Protein AF-A0A849FII2-F1 (afdb_monomer_lite)

pLDDT: mean 96.06, std 3.49, range [80.44, 98.38]

Foldseek 3Di:
DDDPVVVVVVVVVVVVVVCCVPAPVHDVVCVVPPDPPDDDDDDDDD

Radius of gyration: 15.79 Å; chains: 1; bounding box: 32×24×37 Å

Structure (mmCIF, N/CA/C/O backbone):
data_AF-A0A849FII2-F1
#
_entry.id   AF-A0A849FII2-F1
#
loop_
_atom_site.group_PDB
_atom_site.id
_atom_site.type_symbol
_atom_site.label_atom_id
_atom_site.label_alt_id
_atom_site.label_comp_id
_atom_site.label_asym_id
_atom_site.label_entity_id
_atom_site.label_seq_id
_atom_site.pdbx_PDB_ins_code
_atom_site.Cartn_x
_atom_site.Cartn_y
_atom_site.Cartn_z
_atom_site.occupancy
_atom_site.B_iso_or_equiv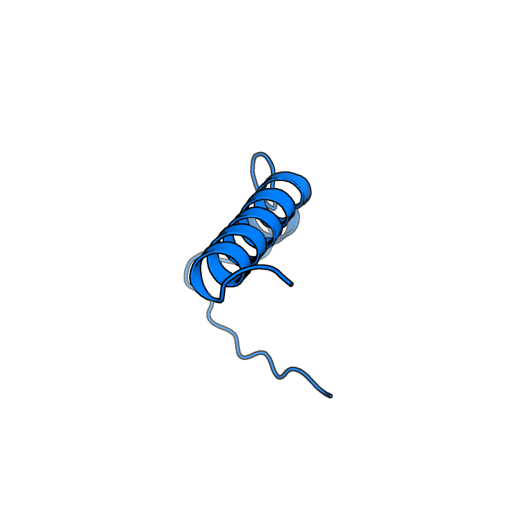
_atom_site.auth_seq_id
_atom_site.auth_comp_id
_atom_site.auth_asym_id
_atom_site.auth_atom_id
_atom_site.pdbx_PDB_model_num
ATOM 1 N N . MET A 1 1 ? -14.732 6.925 24.270 1.00 80.44 1 MET A N 1
ATOM 2 C CA . MET A 1 1 ? -14.231 5.749 23.529 1.00 80.44 1 MET A CA 1
ATOM 3 C C . MET A 1 1 ? -15.045 5.685 22.247 1.00 80.44 1 MET A C 1
ATOM 5 O O . MET A 1 1 ? -16.257 5.836 22.345 1.00 80.44 1 MET A O 1
ATOM 9 N N . ILE A 1 2 ? -14.402 5.627 21.082 1.00 92.81 2 ILE A N 1
ATOM 10 C CA . ILE A 1 2 ? -15.100 5.582 19.784 1.00 92.81 2 ILE A CA 1
ATOM 11 C C . ILE A 1 2 ? -15.710 4.196 19.547 1.00 92.81 2 ILE A C 1
ATOM 13 O O . ILE A 1 2 ? -15.332 3.238 20.223 1.00 92.81 2 ILE A O 1
ATOM 17 N N . THR A 1 3 ? -16.664 4.090 18.621 1.00 97.69 3 THR A N 1
ATOM 18 C CA . THR A 1 3 ? -17.246 2.791 18.246 1.00 97.69 3 THR A CA 1
ATOM 19 C C . THR A 1 3 ? -16.252 1.963 17.432 1.00 97.69 3 THR A C 1
ATOM 21 O O . THR A 1 3 ? -15.337 2.511 16.822 1.00 97.69 3 THR A O 1
ATOM 24 N N . GLU A 1 4 ? -16.444 0.645 17.369 1.00 97.19 4 GLU A N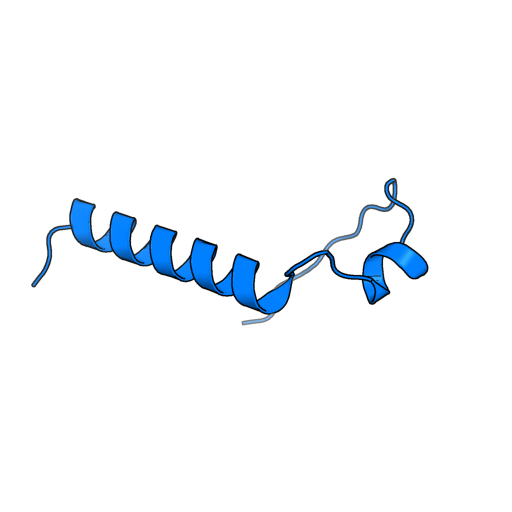 1
ATOM 25 C CA . GLU A 1 4 ? -15.625 -0.234 16.517 1.00 97.19 4 GLU A CA 1
ATOM 26 C C . GLU A 1 4 ? -15.676 0.187 15.041 1.00 97.19 4 GLU A C 1
ATOM 28 O O . GLU A 1 4 ? -14.655 0.200 14.359 1.00 97.19 4 GLU A O 1
ATOM 33 N N . VAL A 1 5 ? -16.852 0.616 14.570 1.00 97.69 5 VAL A N 1
ATOM 34 C CA . VAL A 1 5 ? -17.039 1.124 13.203 1.00 97.69 5 VAL A CA 1
ATOM 35 C C . VAL A 1 5 ? -16.201 2.379 12.968 1.00 97.69 5 VAL A C 1
ATOM 37 O O . VAL A 1 5 ? -15.509 2.467 11.959 1.00 97.69 5 VAL A O 1
ATOM 40 N N . GLN A 1 6 ? -16.225 3.329 13.907 1.00 97.50 6 GLN A N 1
ATOM 41 C CA . GLN A 1 6 ? -15.403 4.537 13.816 1.00 97.50 6 GLN A CA 1
ATOM 42 C C . GLN A 1 6 ? -13.912 4.207 13.891 1.00 97.50 6 GLN A C 1
ATOM 44 O O . GLN A 1 6 ? -13.132 4.760 13.130 1.00 97.50 6 GLN A O 1
ATOM 49 N N . PHE A 1 7 ? -13.508 3.284 14.763 1.00 98.12 7 PHE A N 1
ATOM 50 C CA . PHE A 1 7 ? -12.113 2.862 14.862 1.00 98.12 7 PHE A CA 1
ATOM 51 C C . PHE A 1 7 ? -11.602 2.284 13.540 1.00 98.12 7 PHE A C 1
ATOM 53 O O . PHE A 1 7 ? -10.521 2.658 13.091 1.00 98.12 7 PHE A O 1
ATOM 60 N N . GLN A 1 8 ? -12.389 1.422 12.893 1.00 98.25 8 GLN A N 1
ATOM 61 C CA . GLN A 1 8 ? -12.005 0.850 11.608 1.00 98.25 8 GLN A CA 1
ATOM 62 C C . GLN A 1 8 ? -11.905 1.922 10.515 1.00 98.25 8 GLN A C 1
ATOM 64 O O . GLN A 1 8 ? -10.954 1.915 9.741 1.00 98.25 8 GLN A O 1
ATOM 69 N N . GLN A 1 9 ? -12.837 2.880 10.494 1.00 98.19 9 GLN A N 1
ATOM 70 C CA . GLN A 1 9 ? -12.789 4.010 9.562 1.00 98.19 9 GLN A CA 1
ATOM 71 C C . GLN A 1 9 ? -11.521 4.851 9.746 1.00 98.19 9 GLN A C 1
ATOM 73 O O . GLN A 1 9 ? -10.857 5.177 8.766 1.00 98.19 9 GLN A O 1
ATOM 78 N N . GLU A 1 10 ? -11.162 5.177 10.988 1.00 98.19 10 GLU A N 1
ATOM 79 C CA . GLU A 1 10 ? -9.937 5.927 11.285 1.00 98.19 10 GLU A CA 1
ATOM 80 C C . GLU A 1 10 ? -8.681 5.138 10.892 1.00 98.19 10 GLU A C 1
ATOM 82 O O . GLU A 1 10 ? -7.741 5.705 10.335 1.00 98.19 10 GLU A O 1
ATOM 87 N N . LEU A 1 11 ? -8.668 3.820 11.120 1.00 98.12 11 LEU A N 1
ATOM 88 C CA . LEU A 1 11 ? -7.557 2.959 10.716 1.00 98.12 11 LEU A CA 1
ATOM 89 C C . LEU A 1 11 ? -7.368 2.960 9.192 1.00 98.12 11 LEU A C 1
ATOM 91 O O . LEU A 1 11 ? -6.249 3.147 8.710 1.00 98.12 11 LEU A O 1
ATOM 95 N N . ASP A 1 12 ? -8.457 2.808 8.440 1.00 98.38 12 ASP A N 1
ATOM 96 C CA . ASP A 1 12 ? -8.431 2.821 6.977 1.00 98.38 12 ASP A CA 1
ATOM 97 C C . ASP A 1 12 ? -7.952 4.180 6.444 1.00 98.38 12 ASP A C 1
ATOM 99 O O . ASP A 1 12 ? -7.136 4.241 5.520 1.00 98.38 12 ASP A O 1
ATOM 103 N N . LEU A 1 13 ? -8.405 5.277 7.062 1.00 98.31 13 LEU A N 1
ATOM 104 C CA . LEU A 1 13 ? -7.977 6.633 6.718 1.00 98.31 13 LEU A CA 1
ATOM 105 C C . LEU A 1 13 ? -6.483 6.844 6.966 1.00 98.31 13 LEU A C 1
ATOM 107 O O . LEU A 1 13 ? -5.803 7.427 6.120 1.00 98.31 13 LEU A O 1
ATOM 111 N N . ILE A 1 14 ? -5.956 6.368 8.096 1.00 98.25 14 ILE A N 1
ATOM 112 C CA . ILE A 1 14 ? -4.527 6.474 8.411 1.00 98.25 14 ILE A CA 1
ATOM 113 C C . ILE A 1 14 ? -3.695 5.707 7.381 1.00 98.25 14 ILE A C 1
ATOM 115 O O . ILE A 1 14 ? -2.740 6.264 6.840 1.00 98.25 14 ILE A O 1
ATOM 119 N N . ILE A 1 15 ? -4.073 4.465 7.061 1.00 98.19 15 ILE A N 1
ATOM 120 C CA . ILE A 1 15 ? -3.355 3.640 6.079 1.00 98.19 15 ILE A CA 1
ATOM 121 C C . ILE A 1 15 ? -3.385 4.302 4.695 1.00 98.19 15 ILE A C 1
ATOM 123 O O . ILE A 1 15 ? -2.343 4.437 4.053 1.00 98.19 15 ILE A O 1
ATOM 127 N N . ALA A 1 16 ? -4.556 4.758 4.241 1.00 97.69 16 ALA A N 1
ATOM 128 C CA . ALA A 1 16 ? -4.703 5.393 2.934 1.00 97.69 16 ALA A CA 1
ATOM 129 C C . ALA A 1 16 ? -3.891 6.693 2.819 1.00 97.69 16 ALA A C 1
ATOM 131 O O . ALA A 1 16 ? -3.241 6.932 1.799 1.00 97.69 16 ALA A O 1
ATOM 132 N N . ASN A 1 17 ? -3.898 7.522 3.866 1.00 97.94 17 ASN A N 1
ATOM 133 C CA . ASN A 1 17 ? -3.136 8.767 3.882 1.00 97.94 17 ASN A CA 1
ATOM 134 C C . ASN A 1 17 ? -1.627 8.514 3.898 1.00 97.94 17 ASN A C 1
ATOM 136 O O . ASN A 1 17 ? -0.918 9.159 3.128 1.00 97.94 17 ASN A O 1
ATOM 140 N N . ALA A 1 18 ? -1.157 7.555 4.701 1.00 98.00 18 ALA A N 1
ATOM 141 C CA . ALA A 1 18 ? 0.255 7.189 4.762 1.00 98.00 18 ALA A CA 1
ATOM 142 C C . ALA A 1 18 ? 0.770 6.672 3.409 1.00 98.00 18 ALA A C 1
ATOM 144 O O . ALA A 1 18 ? 1.812 7.115 2.938 1.00 98.00 18 ALA A O 1
ATOM 145 N N . ILE A 1 19 ? 0.010 5.800 2.731 1.00 96.62 19 ILE A N 1
ATOM 146 C CA . ILE A 1 19 ? 0.385 5.298 1.397 1.00 96.62 19 ILE A CA 1
ATOM 147 C C . ILE A 1 19 ? 0.450 6.442 0.376 1.00 96.62 19 ILE A C 1
ATOM 149 O O . ILE A 1 19 ? 1.368 6.492 -0.440 1.00 96.62 19 ILE A O 1
ATOM 153 N N . ARG A 1 20 ? -0.514 7.374 0.408 1.00 96.56 20 ARG A N 1
ATOM 154 C CA . ARG A 1 20 ? -0.545 8.519 -0.515 1.00 96.56 20 ARG A CA 1
ATOM 155 C C . ARG A 1 20 ? 0.636 9.469 -0.298 1.00 96.56 20 ARG A C 1
ATOM 157 O O . ARG A 1 20 ? 1.136 10.021 -1.274 1.00 96.56 20 ARG A O 1
ATOM 164 N N . GLU A 1 21 ? 1.027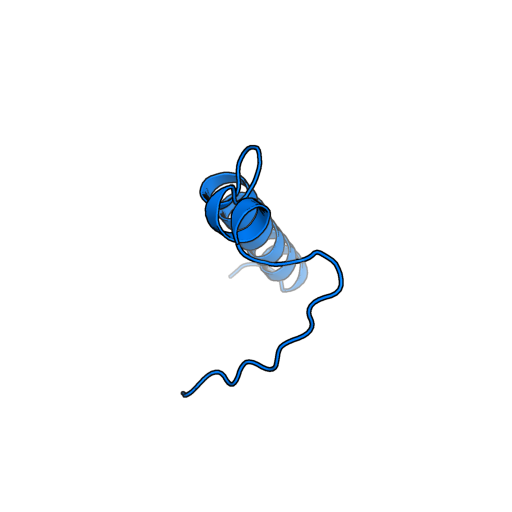 9.695 0.954 1.00 97.69 21 GLU A N 1
ATOM 165 C CA . GLU A 1 21 ? 2.181 10.525 1.320 1.00 97.69 21 GLU A CA 1
ATOM 166 C C . GLU A 1 21 ? 3.503 9.902 0.859 1.00 97.69 21 GLU A C 1
ATOM 168 O O . GLU A 1 21 ? 4.315 10.604 0.264 1.00 97.69 21 GLU A O 1
ATOM 173 N N . ASP A 1 22 ? 3.693 8.603 1.099 1.00 97.12 22 ASP A N 1
ATOM 174 C CA . ASP A 1 22 ? 4.955 7.900 0.835 1.00 97.12 22 ASP A CA 1
ATOM 175 C C . ASP A 1 22 ? 5.172 7.607 -0.659 1.00 97.12 22 ASP A C 1
ATOM 177 O O . ASP A 1 22 ? 6.262 7.805 -1.191 1.00 97.12 22 ASP A O 1
ATOM 181 N N . VAL A 1 23 ? 4.123 7.168 -1.365 1.00 95.62 23 VAL A N 1
ATOM 182 C CA . VAL A 1 23 ? 4.246 6.716 -2.762 1.00 95.62 23 VAL A CA 1
ATOM 183 C C . VAL A 1 23 ? 4.039 7.849 -3.767 1.00 95.62 23 VAL A C 1
ATOM 185 O O . VAL A 1 23 ? 4.661 7.834 -4.825 1.00 95.62 23 VAL A O 1
ATOM 188 N N . GLY A 1 24 ? 3.175 8.828 -3.480 1.00 92.50 24 GLY A N 1
ATOM 189 C CA . GLY A 1 24 ? 2.935 9.961 -4.379 1.00 92.50 24 GLY A CA 1
ATOM 190 C C . GLY A 1 24 ? 2.577 9.553 -5.819 1.00 92.50 24 GLY A C 1
ATOM 191 O O . G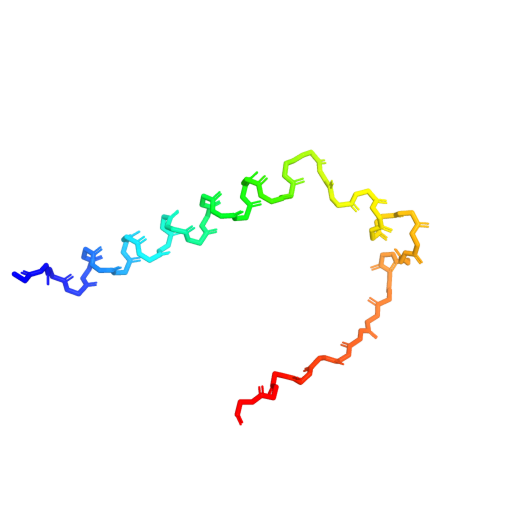LY A 1 24 ? 1.558 8.904 -6.056 1.00 92.50 24 GLY A O 1
ATOM 192 N N . ASP A 1 25 ? 3.398 9.972 -6.787 1.00 93.94 25 ASP A N 1
ATOM 193 C CA . ASP A 1 25 ? 3.285 9.641 -8.216 1.00 93.94 25 ASP A CA 1
ATOM 194 C C . ASP A 1 25 ? 3.887 8.273 -8.588 1.00 93.94 25 ASP A C 1
ATOM 196 O O . ASP A 1 25 ? 3.639 7.767 -9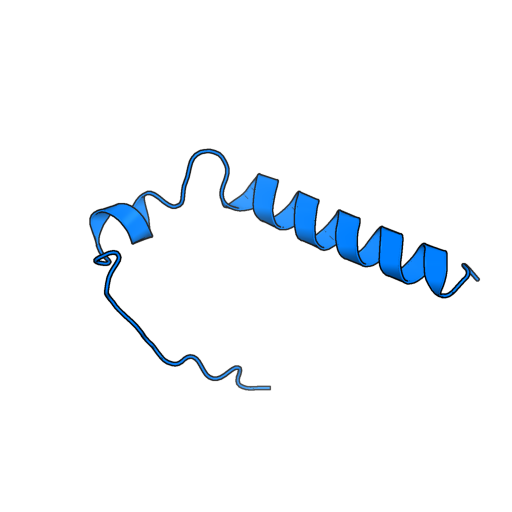.685 1.00 93.94 25 ASP A O 1
ATOM 200 N N . GLY A 1 26 ? 4.631 7.651 -7.673 1.00 94.31 26 GLY A N 1
ATOM 201 C CA . GLY A 1 26 ? 5.152 6.298 -7.800 1.00 94.31 26 GLY A CA 1
ATOM 202 C C . GLY A 1 26 ? 6.456 6.078 -7.031 1.00 94.31 26 GLY A C 1
ATOM 203 O O . GLY A 1 26 ? 7.251 6.989 -6.820 1.00 94.31 26 GLY A O 1
ATOM 204 N N . ASP A 1 27 ? 6.732 4.818 -6.687 1.00 96.31 27 ASP A N 1
ATOM 205 C CA . ASP A 1 27 ? 8.050 4.405 -6.196 1.00 96.31 27 ASP A CA 1
ATOM 206 C C . ASP A 1 27 ? 9.006 4.198 -7.381 1.00 96.31 27 ASP A C 1
ATOM 208 O O . ASP A 1 27 ? 9.176 3.092 -7.906 1.00 96.31 27 ASP A O 1
ATOM 212 N N . HIS A 1 28 ? 9.625 5.295 -7.822 1.00 95.88 28 HIS A N 1
ATOM 213 C CA . HIS A 1 28 ? 10.561 5.306 -8.951 1.00 95.88 28 HIS A CA 1
ATOM 214 C C . HIS A 1 28 ? 11.760 4.373 -8.745 1.00 95.88 28 HIS A C 1
ATOM 216 O O . HIS A 1 28 ? 12.276 3.821 -9.718 1.00 95.88 28 HIS A O 1
ATOM 222 N N . SER A 1 29 ? 12.180 4.145 -7.495 1.00 96.38 29 SER A N 1
ATOM 223 C CA . SER A 1 29 ? 13.297 3.245 -7.186 1.00 96.38 29 SER A CA 1
ATOM 224 C C . SER A 1 29 ? 12.925 1.795 -7.486 1.00 96.38 29 SER A C 1
ATOM 226 O O . SER A 1 29 ? 13.683 1.084 -8.151 1.00 96.38 29 SER A O 1
ATOM 228 N N . SER A 1 30 ? 11.738 1.361 -7.057 1.00 96.31 30 SER A N 1
ATOM 229 C CA . SER A 1 30 ? 11.231 0.028 -7.391 1.00 96.31 30 SER A CA 1
ATOM 230 C C . SER A 1 30 ? 10.908 -0.103 -8.877 1.00 96.31 30 SER A C 1
ATOM 232 O O . SER A 1 30 ? 11.276 -1.104 -9.485 1.00 96.31 30 SER A O 1
ATOM 234 N N . LEU A 1 31 ? 10.284 0.907 -9.491 1.00 95.81 31 LEU A N 1
ATOM 235 C CA . LEU A 1 31 ? 9.937 0.888 -10.917 1.00 95.81 31 LEU A CA 1
ATOM 236 C C . LEU A 1 31 ? 11.169 0.782 -11.828 1.00 95.81 31 LEU A C 1
ATOM 238 O O . LEU A 1 31 ? 11.107 0.120 -12.864 1.00 95.81 31 LEU A O 1
ATOM 242 N N . ALA A 1 32 ? 12.289 1.403 -11.450 1.00 97.38 32 ALA A N 1
ATOM 243 C CA . ALA A 1 32 ? 13.531 1.338 -12.215 1.00 97.38 32 ALA A CA 1
ATOM 244 C C . ALA A 1 32 ? 14.268 -0.004 -12.063 1.00 97.38 32 ALA A C 1
ATOM 246 O O . ALA A 1 32 ? 14.936 -0.450 -12.997 1.00 97.38 32 ALA A O 1
ATOM 247 N N . CYS A 1 33 ? 14.169 -0.642 -10.893 1.00 97.44 33 CYS A N 1
ATOM 248 C CA . CYS A 1 33 ? 15.037 -1.763 -10.521 1.00 97.44 33 CYS A CA 1
ATOM 249 C C . CYS A 1 33 ? 14.329 -3.124 -10.468 1.00 97.44 33 CYS A C 1
ATOM 251 O O . CYS A 1 33 ? 14.996 -4.159 -10.520 1.00 97.44 33 CYS A O 1
ATOM 253 N N . ILE A 1 34 ? 13.000 -3.153 -10.344 1.00 96.69 34 ILE A N 1
ATOM 254 C CA . ILE A 1 34 ? 12.227 -4.373 -10.099 1.00 96.69 34 ILE A CA 1
ATOM 255 C C . ILE A 1 34 ? 11.255 -4.612 -11.264 1.00 96.69 34 ILE A C 1
ATOM 257 O O . ILE A 1 34 ? 10.345 -3.815 -11.490 1.00 96.69 34 ILE A O 1
ATOM 261 N N . PRO A 1 35 ? 11.382 -5.732 -12.002 1.00 96.88 35 PRO A N 1
ATOM 262 C CA . PRO A 1 35 ? 10.426 -6.085 -13.047 1.00 96.88 35 PRO A CA 1
ATOM 263 C C . PRO A 1 35 ? 9.011 -6.293 -12.490 1.00 96.88 35 PRO A C 1
ATOM 265 O O . PRO A 1 35 ? 8.841 -6.955 -11.468 1.00 96.88 35 PRO A O 1
ATOM 268 N N . ALA A 1 36 ? 7.980 -5.856 -13.219 1.00 96.06 36 ALA A N 1
ATOM 269 C CA . ALA A 1 36 ? 6.576 -6.004 -12.804 1.00 96.06 36 ALA A CA 1
ATOM 270 C C . ALA A 1 36 ? 6.125 -7.468 -12.591 1.00 96.06 36 ALA A C 1
ATOM 272 O O . ALA A 1 36 ? 5.157 -7.732 -11.882 1.00 96.06 36 ALA A O 1
ATOM 273 N N . SER A 1 37 ? 6.818 -8.436 -13.199 1.00 96.94 37 SER A N 1
ATOM 274 C CA . SER A 1 37 ? 6.553 -9.870 -13.023 1.00 96.94 37 SER A CA 1
ATOM 275 C C . SER A 1 37 ? 7.276 -10.495 -11.824 1.00 96.94 37 SER A C 1
ATOM 277 O O . SER A 1 37 ? 7.057 -11.675 -11.536 1.00 96.94 37 SER A O 1
ATOM 279 N N . ALA A 1 38 ? 8.172 -9.762 -11.157 1.00 97.50 38 ALA A N 1
ATOM 280 C CA . ALA A 1 38 ? 8.951 -10.278 -10.041 1.00 97.50 38 ALA A CA 1
ATOM 281 C C . ALA A 1 38 ? 8.049 -10.557 -8.829 1.00 97.50 38 ALA A C 1
ATOM 283 O O . ALA A 1 38 ? 7.174 -9.769 -8.479 1.00 97.50 38 ALA A O 1
ATOM 284 N N . LYS A 1 39 ? 8.270 -11.697 -8.165 1.00 97.00 39 LYS A N 1
ATOM 285 C CA . LYS A 1 39 ? 7.586 -12.065 -6.9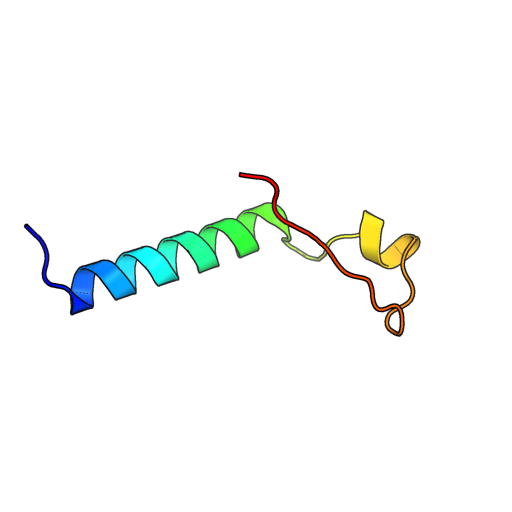19 1.00 97.00 39 LYS A CA 1
ATOM 286 C C . LYS A 1 39 ? 8.620 -12.434 -5.864 1.00 97.00 39 LYS A C 1
ATOM 288 O O . LYS A 1 39 ? 9.442 -13.317 -6.092 1.00 97.00 39 LYS A O 1
ATOM 293 N N . GLY A 1 40 ? 8.556 -11.772 -4.713 1.00 94.88 40 GLY A N 1
ATOM 294 C CA . GLY A 1 40 ? 9.383 -12.060 -3.540 1.00 94.88 40 GLY A CA 1
ATOM 295 C C . GLY A 1 40 ? 8.554 -12.593 -2.372 1.00 94.88 40 GLY A C 1
ATOM 296 O O . GLY A 1 40 ? 7.324 -12.580 -2.404 1.00 94.88 40 GLY A O 1
ATOM 297 N N . LYS A 1 41 ? 9.230 -13.056 -1.319 1.00 96.88 41 LYS A N 1
ATOM 298 C CA . LYS A 1 41 ? 8.615 -13.336 -0.016 1.00 96.88 41 LYS A CA 1
ATOM 299 C C . LYS A 1 41 ? 9.300 -12.465 1.025 1.00 96.88 41 LYS A C 1
ATOM 301 O O . LYS A 1 41 ? 10.523 -12.488 1.117 1.00 96.88 41 LYS A O 1
ATOM 306 N N . ALA A 1 42 ? 8.513 -11.743 1.811 1.00 95.94 42 ALA A N 1
ATOM 307 C CA . ALA A 1 42 ? 8.992 -11.005 2.970 1.00 95.94 42 ALA A CA 1
ATOM 308 C C . ALA A 1 42 ? 8.514 -11.705 4.248 1.00 95.94 42 ALA A C 1
ATOM 310 O O . ALA A 1 42 ? 7.417 -12.266 4.283 1.00 95.94 42 ALA A O 1
ATOM 311 N N . LYS A 1 43 ? 9.342 -11.682 5.293 1.00 96.00 43 LYS A N 1
ATOM 312 C CA . LYS A 1 43 ? 8.977 -12.138 6.635 1.00 96.00 43 LYS A CA 1
ATOM 313 C C . LYS A 1 43 ? 9.165 -10.964 7.581 1.00 96.00 43 LYS A C 1
ATOM 315 O O . LYS A 1 43 ? 10.290 -10.505 7.755 1.00 96.00 43 LYS A O 1
ATOM 320 N N . LEU A 1 44 ? 8.076 -10.507 8.189 1.00 96.50 44 LEU A N 1
ATOM 321 C CA . LEU A 1 44 ? 8.166 -9.568 9.295 1.00 96.50 44 LEU A CA 1
ATOM 322 C C . LEU A 1 44 ? 8.759 -10.315 10.496 1.00 96.50 44 LEU A C 1
ATOM 324 O O . LEU A 1 44 ? 8.218 -11.338 10.922 1.00 96.50 44 LEU A O 1
ATOM 328 N N . LEU A 1 45 ? 9.907 -9.849 10.978 1.00 94.94 45 LEU A N 1
ATOM 329 C CA . LEU A 1 45 ? 10.513 -10.344 12.208 1.00 94.94 45 LEU A CA 1
ATOM 330 C C . LEU A 1 45 ? 10.016 -9.446 13.339 1.00 94.94 45 LEU A C 1
ATOM 332 O O . LEU A 1 45 ? 10.297 -8.249 13.328 1.00 94.94 45 LEU A O 1
ATOM 336 N N . VAL A 1 46 ? 9.251 -10.027 14.258 1.00 81.69 46 VAL A N 1
ATOM 337 C CA . VAL A 1 46 ? 8.765 -9.389 15.488 1.00 81.69 46 VAL A CA 1
ATOM 338 C C . VAL A 1 46 ? 9.226 -10.181 16.694 1.00 81.69 46 VAL A C 1
ATOM 340 O O . VAL A 1 46 ? 9.332 -11.424 16.561 1.00 81.69 46 VAL A O 1
#

Sequence (46 aa):
MITEVQFQQELDLIIANAIREDVGDGDHSSLACIPASAKGKAKLLV

Secondary structure (DSSP, 8-state):
---HHHHHHHHHHHHHHHHHHHHTT--HHHHHHS-TT---------